Protein AF-A0A7V8Z709-F1 (afdb_monomer)

Nearest PDB structures (foldseek):
  8rfg-assembly1_A  TM=5.776E-01  e=7.092E-01  Agrobacterium tumefaciens
  8rf0-assembly1_A  TM=5.542E-01  e=5.476E-01  Agrobacterium tumefaciens
  8rf9-assembly1_A  TM=5.771E-01  e=1.541E+00  Agrobacterium tumefaciens
  7tyi-assembly1_R  TM=4.928E-01  e=3.712E+00  Homo sapiens
  6niy-assembly1_R  TM=4.920E-01  e=7.657E+00  Homo sapiens

Radius of gyration: 14.83 Å; Cα contacts (8 Å, |Δi|>4): 113; chains: 1; bounding box: 32×24×48 Å

Sequence (116 aa):
MSEILHRITSYLLIALGIVHTSLTPVFMSRLSPGAMWFAGAGLAMVVLGFLNVCLRRDAGRDRVVRLLCHVANVVFTMFGGLTAFVINEPQGYFGLVLLSVLTVTSFTFVKRRSEE

Solvent-accessible surface area (backbone atoms only — not comparable to full-atom values): 5894 Å² total; per-residue (Å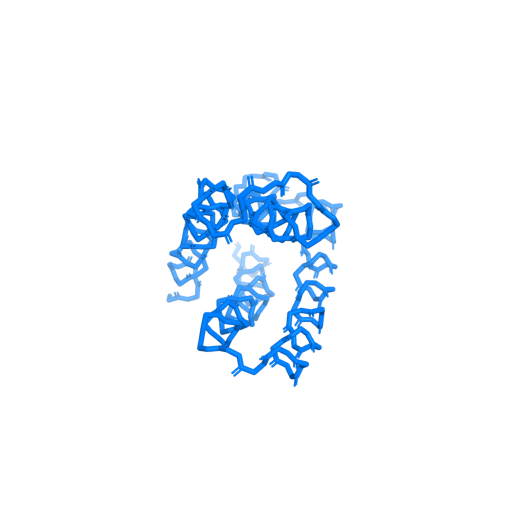²): 109,54,58,61,50,33,53,51,38,25,52,51,36,28,52,50,10,50,52,41,32,70,43,27,65,78,78,30,89,53,98,40,75,67,31,51,49,47,25,47,53,10,50,49,32,30,53,53,17,50,42,52,52,42,44,74,43,77,59,31,73,40,67,64,52,38,50,53,38,52,52,49,33,52,53,51,30,52,52,32,48,54,47,26,70,71,68,69,42,74,70,37,51,54,52,31,52,48,35,46,52,37,36,57,24,57,57,57,42,53,55,56,64,75,76,109

Structure (mmCIF, N/CA/C/O backbone):
data_AF-A0A7V8Z709-F1
#
_entry.id   AF-A0A7V8Z709-F1
#
loop_
_atom_site.group_PDB
_atom_site.id
_atom_site.type_symbol
_atom_site.label_atom_id
_atom_site.label_alt_id
_atom_site.label_comp_id
_atom_site.label_asym_id
_atom_site.label_entity_id
_atom_site.label_seq_id
_atom_site.pdbx_PDB_ins_code
_atom_site.Cartn_x
_atom_site.Cartn_y
_atom_site.Cartn_z
_atom_site.occupancy
_atom_site.B_iso_or_equiv
_atom_site.auth_seq_id
_atom_site.auth_comp_id
_atom_site.auth_asym_id
_atom_site.auth_atom_id
_atom_site.pdbx_PDB_model_num
ATOM 1 N N . MET A 1 1 ? 1.840 -1.246 20.440 1.00 71.81 1 MET A N 1
ATOM 2 C CA . MET A 1 1 ? 2.743 -1.659 19.343 1.00 71.81 1 MET A CA 1
ATOM 3 C C . MET A 1 1 ? 2.038 -1.676 17.988 1.00 71.81 1 MET A C 1
ATOM 5 O O . MET A 1 1 ? 2.504 -0.968 17.106 1.00 71.81 1 MET A O 1
ATOM 9 N N . SER A 1 2 ? 0.910 -2.386 17.824 1.00 85.38 2 SER A N 1
ATOM 10 C CA . SER A 1 2 ? 0.164 -2.451 16.547 1.00 85.38 2 SER A CA 1
ATOM 11 C C . SER A 1 2 ? -0.216 -1.082 15.977 1.00 85.38 2 SER A C 1
ATOM 13 O O . SER A 1 2 ? -0.049 -0.865 14.786 1.00 85.38 2 SER A O 1
ATOM 15 N N . GLU A 1 3 ? -0.650 -0.134 16.811 1.00 88.88 3 GLU A N 1
ATOM 16 C CA . GLU A 1 3 ? -1.048 1.197 16.334 1.00 88.88 3 GLU A CA 1
ATOM 17 C C . GLU A 1 3 ? 0.130 2.037 15.806 1.00 88.88 3 GLU A C 1
ATOM 19 O O . GLU A 1 3 ? 0.022 2.680 14.763 1.00 88.88 3 GLU A O 1
ATOM 24 N N . ILE A 1 4 ? 1.271 2.017 16.507 1.00 92.69 4 ILE A N 1
ATOM 25 C CA . ILE A 1 4 ? 2.491 2.721 16.079 1.00 92.69 4 ILE A CA 1
ATOM 26 C C . ILE A 1 4 ? 3.016 2.100 14.785 1.00 92.69 4 ILE A C 1
ATOM 28 O O . ILE A 1 4 ? 3.347 2.827 13.853 1.00 92.69 4 ILE A O 1
ATOM 32 N N . LEU A 1 5 ? 3.041 0.766 14.707 1.00 94.94 5 LEU A N 1
ATOM 33 C CA . LEU A 1 5 ? 3.433 0.061 13.492 1.00 94.94 5 LEU A CA 1
ATOM 34 C C . LEU A 1 5 ? 2.502 0.426 12.331 1.00 94.94 5 LEU A C 1
ATOM 36 O O . LEU A 1 5 ? 2.985 0.866 11.297 1.00 94.94 5 LEU A O 1
ATOM 40 N N . HIS A 1 6 ? 1.183 0.366 12.540 1.00 95.50 6 HIS A N 1
ATOM 41 C CA . HIS A 1 6 ? 0.189 0.765 11.544 1.00 95.50 6 HIS A CA 1
ATOM 42 C C . HIS A 1 6 ? 0.430 2.198 11.054 1.00 95.50 6 HIS A C 1
ATOM 44 O O . HIS A 1 6 ? 0.493 2.439 9.855 1.00 95.50 6 HIS A O 1
ATOM 50 N N . ARG A 1 7 ? 0.65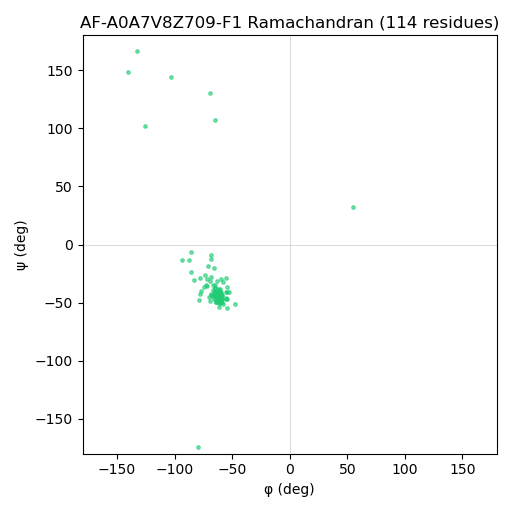9 3.148 11.974 1.00 95.94 7 ARG A N 1
ATOM 51 C CA . ARG A 1 7 ? 0.996 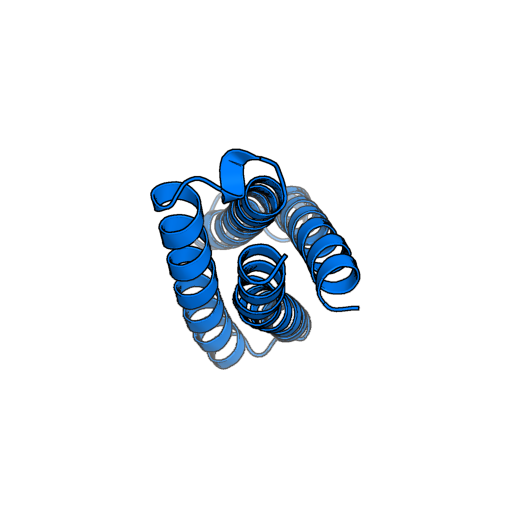4.542 11.646 1.00 95.94 7 ARG A CA 1
ATOM 52 C C . ARG A 1 7 ? 2.201 4.644 10.724 1.00 95.94 7 ARG A C 1
ATOM 54 O O . ARG A 1 7 ? 2.134 5.346 9.719 1.00 95.94 7 ARG A O 1
ATOM 61 N N . ILE A 1 8 ? 3.309 4.028 11.129 1.00 97.31 8 ILE A N 1
ATOM 62 C CA . ILE A 1 8 ? 4.578 4.114 10.411 1.00 97.31 8 ILE A CA 1
ATOM 63 C C . ILE A 1 8 ? 4.405 3.489 9.029 1.00 97.31 8 ILE A C 1
ATOM 65 O O . ILE A 1 8 ? 4.720 4.134 8.035 1.00 97.31 8 ILE A O 1
ATOM 69 N N . THR A 1 9 ? 3.819 2.293 8.952 1.00 96.75 9 THR A N 1
ATOM 70 C CA . THR A 1 9 ? 3.572 1.592 7.691 1.00 96.75 9 THR A CA 1
ATOM 71 C C . THR A 1 9 ? 2.668 2.393 6.752 1.00 96.75 9 THR A C 1
ATOM 73 O O . THR A 1 9 ? 2.991 2.486 5.571 1.00 96.75 9 THR A O 1
ATOM 76 N N . SER A 1 10 ? 1.606 3.047 7.246 1.00 97.25 10 SER A N 1
ATOM 77 C CA . SER A 1 10 ? 0.763 3.919 6.411 1.00 97.25 10 SER A CA 1
ATOM 78 C C . SER A 1 10 ? 1.570 5.048 5.772 1.00 97.25 10 SER A C 1
ATOM 80 O O . SER A 1 10 ? 1.449 5.284 4.574 1.00 97.25 10 SER A O 1
ATOM 82 N N . TYR A 1 11 ? 2.415 5.740 6.545 1.00 98.25 11 TYR A N 1
ATOM 83 C CA . TYR A 1 11 ? 3.226 6.840 6.012 1.00 98.25 11 TYR A CA 1
ATOM 84 C C . TYR A 1 11 ? 4.354 6.362 5.097 1.00 98.25 11 TYR A C 1
ATOM 86 O O . TYR A 1 11 ? 4.627 7.020 4.097 1.00 98.25 11 TYR A O 1
ATOM 94 N N . LEU A 1 12 ? 4.970 5.213 5.389 1.00 97.69 12 LEU A N 1
ATOM 95 C CA . LEU A 1 12 ? 5.954 4.597 4.498 1.00 97.69 12 LEU A CA 1
ATOM 96 C C . LEU A 1 12 ? 5.328 4.207 3.158 1.00 97.69 12 LEU A C 1
ATOM 98 O O . LEU A 1 12 ? 5.946 4.434 2.123 1.00 97.69 12 LEU A O 1
ATOM 102 N N . LEU A 1 13 ? 4.097 3.685 3.157 1.00 97.69 13 LEU A N 1
ATOM 103 C CA . LEU A 1 13 ? 3.387 3.350 1.924 1.00 97.69 13 LEU A CA 1
ATOM 104 C C . LEU A 1 13 ? 3.067 4.604 1.094 1.00 97.69 13 LEU A C 1
ATOM 106 O O . LEU A 1 13 ? 3.261 4.596 -0.119 1.00 97.69 13 LEU A O 1
ATOM 110 N N . ILE A 1 14 ? 2.650 5.700 1.741 1.00 98.50 14 ILE A N 1
ATOM 111 C CA . ILE A 1 14 ? 2.449 6.996 1.069 1.00 98.50 14 ILE A CA 1
ATOM 112 C C . ILE A 1 14 ? 3.767 7.492 0.465 1.00 98.50 14 ILE A C 1
ATOM 114 O O . ILE A 1 14 ? 3.805 7.856 -0.708 1.00 98.50 14 ILE A O 1
ATOM 118 N N . ALA A 1 15 ? 4.851 7.488 1.245 1.00 97.75 15 ALA A N 1
ATOM 119 C CA . ALA A 1 15 ? 6.162 7.936 0.785 1.00 97.75 15 ALA A CA 1
ATOM 120 C C . ALA A 1 15 ? 6.660 7.098 -0.402 1.00 97.75 15 ALA A C 1
ATOM 122 O O . ALA A 1 15 ? 7.100 7.658 -1.405 1.00 97.75 15 ALA A O 1
ATOM 123 N N . LEU A 1 16 ? 6.520 5.771 -0.326 1.00 95.75 16 LEU A N 1
ATOM 124 C CA . LEU A 1 16 ? 6.854 4.862 -1.419 1.00 95.75 16 LEU A CA 1
ATOM 125 C C . LEU A 1 16 ? 6.013 5.159 -2.664 1.00 95.75 16 LEU A C 1
ATOM 127 O O . LEU A 1 16 ? 6.567 5.250 -3.754 1.00 95.75 16 LEU A O 1
ATOM 131 N N . GLY A 1 17 ? 4.705 5.377 -2.510 1.00 97.31 17 GLY A N 1
ATOM 132 C CA . GLY A 1 17 ? 3.815 5.751 -3.608 1.00 97.31 17 GLY A CA 1
ATOM 133 C C . GLY A 1 17 ? 4.206 7.060 -4.295 1.00 97.31 17 GLY A C 1
ATOM 134 O O . GLY A 1 17 ? 4.216 7.132 -5.527 1.00 97.31 17 GLY A O 1
ATOM 135 N N . ILE A 1 18 ? 4.606 8.071 -3.518 1.00 98.19 18 ILE A N 1
ATOM 136 C CA . ILE A 1 18 ? 5.112 9.346 -4.043 1.00 98.19 18 ILE A CA 1
ATOM 137 C C . ILE A 1 18 ? 6.411 9.124 -4.818 1.00 98.19 18 ILE A C 1
ATOM 139 O O . ILE A 1 18 ? 6.513 9.569 -5.957 1.00 98.19 18 ILE A O 1
ATOM 143 N N . VAL A 1 19 ? 7.385 8.411 -4.243 1.00 96.12 19 VAL A N 1
ATOM 144 C CA . VAL A 1 19 ? 8.661 8.105 -4.913 1.00 96.12 19 VAL A CA 1
ATOM 145 C C . VAL A 1 19 ? 8.419 7.337 -6.212 1.00 96.12 19 VAL A C 1
ATOM 147 O O . VAL A 1 19 ? 8.940 7.713 -7.258 1.00 96.12 19 VAL A O 1
ATOM 150 N N . HIS A 1 20 ? 7.577 6.307 -6.172 1.00 93.50 20 HIS A N 1
ATOM 151 C CA . HIS A 1 20 ? 7.248 5.475 -7.324 1.00 93.50 20 HIS A CA 1
ATOM 152 C C . HIS A 1 20 ? 6.574 6.288 -8.438 1.00 93.50 20 HIS A C 1
ATOM 154 O O . HIS A 1 20 ? 6.928 6.165 -9.605 1.00 93.50 20 HIS A O 1
ATOM 160 N N . THR A 1 21 ? 5.649 7.185 -8.091 1.00 96.62 21 THR A N 1
ATOM 161 C CA . THR A 1 21 ? 4.985 8.046 -9.079 1.00 96.62 21 THR A CA 1
ATOM 162 C C . THR A 1 21 ? 5.959 9.072 -9.662 1.00 96.62 21 THR A C 1
ATOM 164 O O . THR A 1 21 ? 6.070 9.186 -10.882 1.00 96.62 21 THR A O 1
ATOM 167 N N . SER A 1 22 ? 6.715 9.771 -8.814 1.00 96.75 22 SER A N 1
ATOM 168 C CA . SER A 1 22 ? 7.634 10.843 -9.218 1.00 96.75 22 SER A CA 1
ATOM 169 C C . SER A 1 22 ? 8.847 10.351 -10.005 1.00 96.75 22 SER A C 1
ATOM 171 O O . SER A 1 22 ? 9.375 11.095 -10.828 1.00 96.75 22 SER A O 1
ATOM 173 N N . LEU A 1 2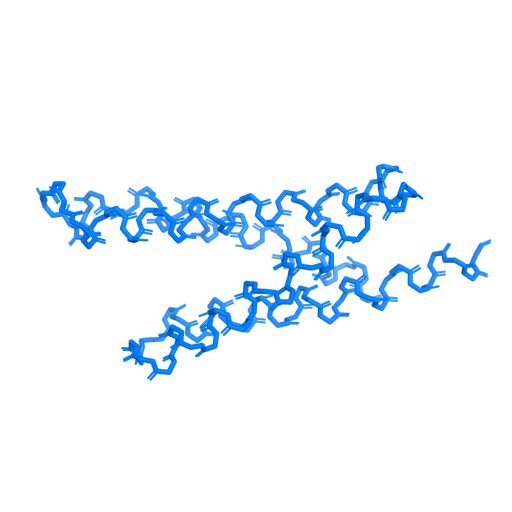3 ? 9.288 9.108 -9.787 1.00 95.19 23 LEU A N 1
ATOM 174 C CA . LEU A 1 23 ? 10.380 8.504 -10.552 1.00 95.19 23 LEU A CA 1
ATOM 175 C C . LEU A 1 23 ? 9.920 7.843 -11.858 1.00 95.19 23 LEU A C 1
ATOM 177 O O . LEU A 1 23 ? 10.766 7.465 -12.665 1.00 95.19 23 LEU A O 1
ATOM 181 N N . THR A 1 24 ? 8.612 7.753 -12.125 1.00 94.06 24 THR A N 1
ATOM 182 C CA . THR A 1 24 ? 8.093 7.255 -13.412 1.00 94.06 24 THR A CA 1
ATOM 183 C C . THR A 1 24 ? 8.777 7.898 -14.629 1.00 94.06 24 THR A C 1
ATOM 185 O O . THR A 1 24 ? 9.265 7.140 -15.459 1.00 94.06 24 THR A O 1
ATOM 188 N N . PRO A 1 25 ? 8.888 9.239 -14.768 1.00 92.75 25 PRO A N 1
ATOM 189 C CA . PRO A 1 25 ? 9.547 9.850 -15.929 1.00 92.75 25 PRO A CA 1
ATOM 190 C C . PRO A 1 25 ? 11.055 9.566 -16.012 1.00 92.75 25 PRO A C 1
ATOM 192 O O . PRO A 1 25 ? 11.637 9.691 -17.085 1.00 92.75 25 PRO A O 1
ATOM 195 N N . VAL A 1 26 ? 11.691 9.187 -14.897 1.00 93.50 26 VAL A N 1
ATOM 196 C CA . VAL A 1 26 ? 13.115 8.819 -14.860 1.00 93.50 26 VAL A CA 1
ATOM 197 C C . VAL A 1 26 ? 13.313 7.404 -15.407 1.00 93.50 26 VAL A C 1
ATOM 199 O O . VAL A 1 26 ? 14.229 7.171 -16.190 1.00 93.50 26 VAL A O 1
ATOM 202 N N . PHE A 1 27 ? 12.440 6.465 -15.031 1.00 89.81 27 PHE A N 1
ATOM 203 C CA . PHE A 1 27 ? 12.516 5.069 -15.479 1.00 89.81 27 PHE A CA 1
ATOM 204 C C . PHE A 1 27 ? 11.827 4.816 -16.826 1.00 89.81 27 PHE A C 1
ATOM 206 O O . PHE A 1 27 ? 12.165 3.864 -17.524 1.00 89.81 27 PHE A O 1
ATOM 213 N N . MET A 1 28 ? 10.864 5.657 -17.204 1.00 90.75 28 MET A N 1
ATOM 214 C CA . MET A 1 28 ? 10.050 5.509 -18.408 1.00 90.75 28 MET A CA 1
ATOM 215 C C . MET A 1 28 ? 10.143 6.784 -19.244 1.00 90.75 28 MET A C 1
ATOM 217 O O . MET A 1 28 ? 9.476 7.781 -18.980 1.00 90.75 28 MET A O 1
ATOM 221 N N . SER A 1 29 ? 10.956 6.732 -20.298 1.00 86.50 29 SER A N 1
ATOM 222 C CA . SER A 1 29 ? 11.274 7.887 -21.151 1.00 86.50 29 SER A CA 1
ATOM 223 C C . SER A 1 29 ? 10.104 8.398 -22.000 1.00 86.50 29 SER A C 1
ATOM 225 O O . SER A 1 29 ? 10.190 9.473 -22.592 1.00 86.50 29 SER A O 1
ATOM 227 N N . ARG A 1 30 ? 9.014 7.631 -22.102 1.00 92.69 30 ARG A N 1
ATOM 228 C CA . ARG A 1 30 ? 7.817 7.975 -22.877 1.00 92.69 30 ARG A CA 1
ATOM 229 C C . ARG A 1 30 ? 6.569 7.556 -22.120 1.00 92.69 30 ARG A C 1
ATOM 231 O O . ARG A 1 30 ? 6.570 6.530 -21.438 1.00 92.69 30 ARG A O 1
ATOM 238 N N . LEU A 1 31 ? 5.486 8.310 -22.309 1.00 9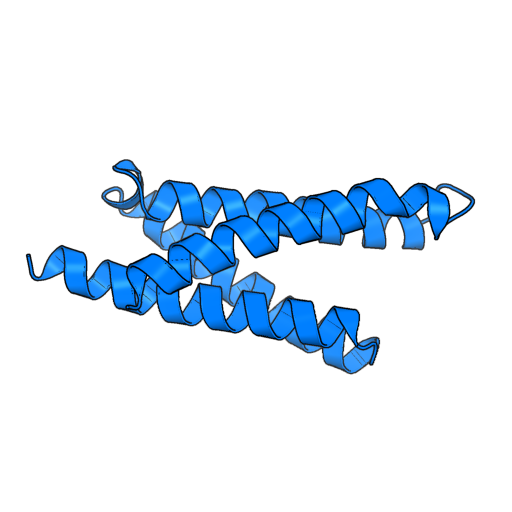3.19 31 LEU A N 1
ATOM 239 C CA . LEU A 1 31 ? 4.172 7.905 -21.828 1.00 93.19 31 LEU A CA 1
ATOM 240 C C . LEU A 1 31 ? 3.743 6.640 -22.580 1.00 93.19 31 LEU A C 1
ATOM 242 O O . LEU A 1 31 ? 3.443 6.671 -23.771 1.00 93.19 31 LEU A O 1
ATOM 246 N N . SER A 1 32 ? 3.781 5.517 -21.876 1.00 95.50 32 SER A N 1
ATOM 247 C CA . SER A 1 32 ? 3.461 4.187 -22.380 1.00 95.50 32 SER A CA 1
ATOM 248 C C . SER A 1 32 ? 2.520 3.482 -21.400 1.00 95.50 32 SER A C 1
ATOM 250 O O . SER A 1 32 ? 2.402 3.918 -20.249 1.00 95.50 32 SER A O 1
ATOM 252 N N . PRO A 1 33 ? 1.885 2.365 -21.792 1.00 95.00 33 PRO A N 1
ATOM 253 C CA . PRO A 1 33 ? 1.114 1.550 -20.856 1.00 95.00 33 PRO A CA 1
ATOM 254 C C . PRO A 1 33 ? 1.929 1.122 -19.625 1.00 95.00 33 PRO A C 1
ATOM 256 O O . PRO A 1 33 ? 1.411 1.138 -18.513 1.00 95.00 33 PRO A O 1
ATOM 259 N N . GLY A 1 34 ? 3.224 0.828 -19.797 1.00 92.94 34 GLY A N 1
ATOM 260 C CA . GLY A 1 34 ? 4.131 0.516 -18.688 1.00 92.94 34 GLY A CA 1
ATOM 261 C C . GLY A 1 34 ? 4.378 1.710 -17.762 1.00 92.94 34 GLY A C 1
ATOM 262 O O . GLY A 1 34 ? 4.377 1.552 -16.544 1.00 92.94 34 GLY A O 1
ATOM 263 N N . ALA A 1 35 ? 4.506 2.919 -18.319 1.00 94.19 35 ALA A N 1
ATOM 264 C CA . ALA A 1 35 ? 4.614 4.145 -17.529 1.00 94.19 35 ALA A CA 1
ATOM 265 C C . ALA A 1 35 ? 3.332 4.425 -16.732 1.00 94.19 35 ALA A C 1
ATOM 267 O O . ALA A 1 35 ? 3.401 4.744 -15.548 1.00 94.19 35 ALA A O 1
ATOM 268 N N . MET A 1 36 ? 2.161 4.253 -17.356 1.00 95.69 36 MET A N 1
ATOM 269 C CA . MET A 1 36 ? 0.870 4.394 -16.677 1.00 95.69 36 MET A CA 1
ATOM 270 C C . MET A 1 36 ? 0.685 3.350 -15.578 1.00 95.69 36 MET A C 1
ATOM 272 O O . MET A 1 36 ? 0.185 3.685 -14.511 1.00 95.69 36 MET A O 1
ATOM 276 N N . TRP A 1 37 ? 1.112 2.108 -15.810 1.00 92.56 37 TRP A N 1
ATOM 277 C CA . TRP A 1 37 ? 1.094 1.059 -14.795 1.00 92.56 37 TRP A CA 1
ATOM 278 C C . TRP A 1 37 ? 1.990 1.407 -13.604 1.00 92.56 37 TRP A C 1
ATOM 280 O O . TRP A 1 37 ? 1.550 1.338 -12.458 1.00 92.56 37 TRP A O 1
ATOM 290 N N . PHE A 1 38 ? 3.226 1.836 -13.870 1.00 92.75 38 PHE A N 1
ATOM 291 C CA . PHE A 1 38 ? 4.188 2.198 -12.834 1.00 92.75 38 PHE A CA 1
ATOM 292 C C . PHE A 1 38 ? 3.695 3.398 -12.007 1.00 92.75 38 PHE A C 1
ATOM 294 O O . PHE A 1 38 ? 3.618 3.319 -10.781 1.00 92.75 38 PHE A O 1
ATOM 301 N N . ALA A 1 39 ? 3.261 4.480 -12.656 1.00 96.06 39 ALA A N 1
ATOM 302 C CA . ALA A 1 39 ? 2.665 5.622 -11.962 1.00 96.06 39 ALA A CA 1
ATOM 303 C C . ALA A 1 39 ? 1.372 5.240 -11.223 1.00 96.06 39 ALA A C 1
ATOM 305 O O . ALA A 1 39 ? 1.165 5.647 -10.082 1.00 96.06 39 ALA A O 1
ATOM 306 N N . GLY A 1 40 ? 0.516 4.430 -11.847 1.00 96.25 40 GLY A N 1
ATOM 307 C CA . GLY A 1 40 ? -0.758 3.983 -11.289 1.00 96.25 40 GLY A CA 1
ATOM 308 C C . GLY A 1 40 ? -0.592 3.156 -10.017 1.00 96.25 40 GLY A C 1
ATOM 309 O O . GLY A 1 40 ? -1.303 3.394 -9.043 1.00 96.25 40 GLY A O 1
ATOM 310 N N . ALA A 1 41 ? 0.391 2.252 -9.977 1.00 94.75 41 ALA A N 1
ATOM 311 C CA . ALA A 1 41 ? 0.750 1.521 -8.764 1.00 94.75 41 ALA A CA 1
ATOM 312 C C . ALA A 1 41 ? 1.194 2.479 -7.645 1.00 94.75 41 ALA A C 1
ATOM 314 O O . ALA A 1 41 ? 0.755 2.346 -6.501 1.00 94.75 41 ALA A O 1
ATOM 315 N N . GLY A 1 42 ? 1.999 3.492 -7.985 1.00 96.50 42 GLY A N 1
ATOM 316 C CA . GLY A 1 42 ? 2.401 4.556 -7.065 1.00 96.50 42 GLY A CA 1
ATOM 317 C C . GLY A 1 42 ? 1.215 5.324 -6.477 1.00 96.50 42 GLY A C 1
ATOM 318 O O . GLY A 1 42 ? 1.082 5.433 -5.257 1.00 96.50 42 GLY A O 1
ATOM 319 N N . LEU A 1 43 ? 0.308 5.795 -7.331 1.00 98.06 43 LEU A N 1
ATOM 320 C CA . LEU A 1 43 ? -0.902 6.509 -6.917 1.00 98.06 43 LEU A CA 1
ATOM 321 C C . LEU A 1 43 ? -1.820 5.639 -6.051 1.00 98.06 43 LEU A C 1
ATOM 323 O O . LEU A 1 43 ? -2.348 6.111 -5.044 1.00 98.06 43 LEU A O 1
ATOM 327 N N . ALA A 1 44 ? -1.971 4.360 -6.393 1.00 97.38 44 ALA A N 1
ATOM 328 C CA . ALA A 1 44 ? -2.753 3.422 -5.602 1.00 97.38 44 ALA A CA 1
ATOM 329 C C . ALA A 1 44 ? -2.179 3.236 -4.186 1.00 97.38 44 ALA A C 1
ATOM 331 O O . ALA A 1 44 ? -2.936 3.243 -3.214 1.00 97.38 44 ALA A O 1
ATOM 332 N N . MET A 1 45 ? -0.849 3.153 -4.050 1.00 97.94 45 MET A N 1
ATOM 333 C CA . MET A 1 45 ? -0.178 3.113 -2.743 1.00 97.94 45 MET A CA 1
ATOM 334 C C . MET A 1 45 ? -0.458 4.373 -1.912 1.00 97.94 45 MET A C 1
ATOM 336 O O . MET A 1 45 ? -0.754 4.267 -0.721 1.00 97.94 45 MET A O 1
ATOM 340 N N . VAL A 1 46 ? -0.433 5.559 -2.533 1.00 98.44 46 VAL A N 1
ATOM 341 C CA . VAL A 1 46 ? -0.769 6.826 -1.858 1.00 98.44 46 VAL A CA 1
ATOM 342 C C . VAL A 1 46 ? -2.209 6.810 -1.343 1.00 98.44 46 VAL A C 1
ATOM 344 O O . VAL A 1 46 ? -2.444 7.087 -0.165 1.00 98.44 46 VAL A O 1
ATOM 347 N N . VAL A 1 47 ? -3.170 6.449 -2.197 1.00 98.19 47 VAL A N 1
ATOM 348 C CA . VAL A 1 47 ? -4.594 6.387 -1.830 1.00 98.19 47 VAL A CA 1
ATOM 349 C C . VAL A 1 47 ? -4.824 5.388 -0.697 1.00 98.19 47 VAL A C 1
ATOM 351 O O . VAL A 1 47 ? -5.476 5.720 0.295 1.00 98.19 47 VAL A O 1
ATOM 354 N N . LEU A 1 48 ? -4.251 4.187 -0.797 1.00 98.31 48 LEU A N 1
ATOM 355 C CA . LEU A 1 48 ? -4.389 3.158 0.230 1.00 98.31 48 LEU A CA 1
ATOM 356 C C . LEU A 1 48 ? -3.770 3.592 1.565 1.00 98.31 48 LEU A C 1
ATOM 358 O O . LEU A 1 48 ? -4.355 3.376 2.629 1.00 98.31 48 LEU A O 1
ATOM 362 N N . GLY A 1 49 ? -2.610 4.246 1.526 1.00 97.88 49 GLY A N 1
ATOM 363 C CA . GLY A 1 49 ? -1.972 4.799 2.714 1.00 97.88 49 GLY A CA 1
ATOM 364 C C . GLY A 1 49 ? -2.842 5.853 3.404 1.00 97.88 49 GLY A C 1
ATOM 365 O O . GLY A 1 49 ? -3.041 5.783 4.620 1.00 97.88 49 GLY A O 1
ATOM 366 N N . PHE A 1 50 ? -3.440 6.780 2.647 1.00 98.12 50 PHE A N 1
ATOM 367 C CA . PHE A 1 50 ? -4.374 7.767 3.199 1.00 98.12 50 PHE A CA 1
ATOM 368 C C . PHE A 1 50 ? -5.653 7.136 3.753 1.00 98.12 50 PHE A C 1
ATOM 370 O O . PHE A 1 50 ? -6.116 7.550 4.815 1.00 98.12 50 PHE A O 1
ATOM 377 N N . LEU A 1 51 ? -6.185 6.093 3.114 1.00 97.06 51 LEU A N 1
ATOM 378 C CA . LEU A 1 51 ? -7.344 5.361 3.626 1.00 97.06 51 LEU A CA 1
ATOM 379 C C . LEU A 1 51 ? -7.060 4.745 5.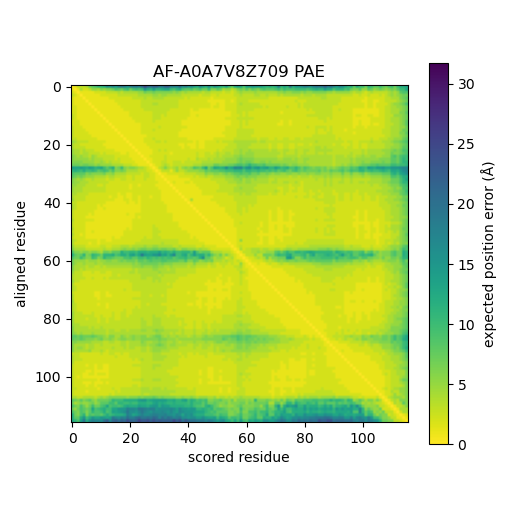008 1.00 97.06 51 LEU A C 1
ATOM 381 O O . LEU A 1 51 ? -7.892 4.818 5.915 1.00 97.06 51 LEU A O 1
ATOM 385 N N . ASN A 1 52 ? -5.843 4.238 5.219 1.00 97.25 52 ASN A N 1
ATOM 386 C CA . ASN A 1 52 ? -5.401 3.755 6.527 1.00 97.25 52 ASN A CA 1
ATOM 387 C C . ASN A 1 52 ? -5.152 4.897 7.534 1.00 97.25 52 ASN A C 1
ATOM 389 O O . ASN A 1 52 ? -5.376 4.726 8.731 1.00 97.25 52 ASN A O 1
ATOM 393 N N . VAL A 1 53 ? -4.761 6.096 7.087 1.00 96.69 53 VAL A N 1
ATOM 394 C CA . VAL A 1 53 ? -4.741 7.289 7.957 1.00 96.69 53 VAL A CA 1
ATOM 395 C C . VAL A 1 53 ? -6.159 7.654 8.413 1.00 96.69 53 VAL A C 1
ATOM 397 O O . VAL A 1 53 ? -6.361 7.904 9.604 1.00 96.69 53 VAL A O 1
ATOM 400 N N . CYS A 1 54 ? -7.146 7.631 7.512 1.00 94.56 54 CYS A N 1
ATOM 401 C CA . CYS A 1 54 ? -8.557 7.853 7.845 1.00 94.56 54 CYS A CA 1
ATOM 402 C C . CYS A 1 54 ? -9.069 6.818 8.854 1.00 94.56 54 CYS A C 1
ATOM 404 O O . CYS A 1 54 ? -9.716 7.194 9.832 1.00 94.56 54 CYS A O 1
ATOM 406 N N . LEU A 1 55 ? -8.707 5.543 8.678 1.00 94.19 55 LEU A N 1
ATOM 407 C CA . LEU A 1 55 ? -9.075 4.456 9.589 1.00 94.19 55 LEU A CA 1
ATOM 408 C C . LEU A 1 55 ? -8.589 4.693 11.031 1.00 94.19 55 LEU A C 1
ATOM 410 O O . LEU A 1 55 ? -9.247 4.293 11.989 1.00 94.19 55 LEU A O 1
ATOM 414 N N . ARG A 1 56 ? -7.445 5.360 11.216 1.00 92.94 56 ARG A N 1
ATOM 415 C CA . ARG A 1 56 ? -6.922 5.690 12.555 1.00 92.94 56 ARG A CA 1
ATOM 416 C C . ARG A 1 56 ? -7.619 6.881 13.210 1.00 92.94 56 ARG A C 1
ATOM 418 O O . ARG A 1 56 ? -7.665 6.975 14.439 1.00 92.94 56 ARG A O 1
ATOM 425 N N . ARG A 1 57 ? -8.126 7.817 12.411 1.00 89.31 57 ARG A N 1
ATOM 426 C CA . ARG A 1 57 ? -8.806 9.031 12.887 1.00 89.31 57 ARG A CA 1
ATOM 427 C C . ARG A 1 57 ? -10.252 8.720 13.290 1.00 89.31 57 ARG A C 1
ATOM 429 O O . ARG A 1 57 ? -10.661 7.558 13.309 1.00 89.31 57 ARG A O 1
ATOM 436 N N . ASP A 1 58 ? -11.020 9.752 13.633 1.00 80.62 58 ASP A N 1
ATOM 437 C CA . ASP A 1 58 ? -12.428 9.607 14.028 1.00 80.62 58 ASP A CA 1
ATOM 438 C C . ASP A 1 58 ? -13.289 8.985 12.925 1.00 80.62 58 ASP A C 1
ATOM 440 O O . ASP A 1 58 ? -14.201 8.218 13.223 1.00 80.62 58 ASP A O 1
ATOM 444 N N . ALA A 1 59 ? -12.929 9.208 11.656 1.00 74.06 59 ALA A N 1
ATOM 445 C CA . ALA A 1 59 ? -13.556 8.551 10.511 1.00 74.06 59 ALA A CA 1
ATOM 446 C C . ALA A 1 59 ? -13.521 7.013 10.609 1.00 74.06 59 ALA A C 1
ATOM 448 O O . ALA A 1 59 ? -14.437 6.354 10.138 1.00 74.06 59 ALA A O 1
ATOM 449 N N . GLY A 1 60 ? -12.535 6.414 11.285 1.00 76.56 60 GLY A N 1
ATOM 450 C CA . GLY A 1 60 ? -12.488 4.967 11.525 1.00 76.56 60 GLY A CA 1
ATOM 451 C C . GLY A 1 60 ? -13.566 4.420 12.470 1.00 76.56 60 GLY A C 1
ATOM 452 O O . GLY A 1 60 ? -13.710 3.202 12.600 1.00 76.56 60 GLY A O 1
ATOM 453 N N . ARG A 1 61 ? -14.339 5.280 13.149 1.00 84.69 61 ARG A N 1
ATOM 454 C CA . ARG A 1 61 ? -15.540 4.859 13.893 1.00 84.69 61 ARG A CA 1
ATOM 455 C C . ARG A 1 61 ? -16.701 4.520 12.959 1.00 84.69 61 ARG A C 1
ATOM 457 O O . ARG A 1 61 ? -17.519 3.668 13.316 1.00 84.69 61 ARG A O 1
ATOM 464 N N . ASP A 1 62 ? -16.720 5.104 11.765 1.00 91.69 62 ASP A N 1
ATOM 465 C CA . ASP A 1 62 ? -17.701 4.809 10.730 1.00 91.69 62 ASP A CA 1
ATOM 466 C C . ASP A 1 62 ? -17.495 3.393 10.159 1.00 91.69 62 ASP A C 1
ATOM 468 O O . ASP A 1 62 ? -16.383 2.980 9.814 1.00 91.69 62 ASP A O 1
ATOM 472 N N . ARG A 1 63 ? -18.582 2.615 10.084 1.00 91.25 63 ARG A N 1
ATOM 473 C CA . ARG A 1 63 ? -18.541 1.216 9.624 1.00 91.25 63 ARG A CA 1
ATOM 474 C C . ARG A 1 63 ? -18.163 1.100 8.148 1.00 91.25 63 ARG A C 1
ATOM 476 O O . ARG A 1 63 ? -17.473 0.148 7.790 1.00 91.25 63 ARG A O 1
ATOM 483 N N . VAL A 1 64 ? -18.594 2.044 7.316 1.00 94.00 64 VAL A N 1
ATOM 484 C CA . VAL A 1 64 ? -18.313 2.065 5.878 1.00 94.00 64 VAL A CA 1
ATOM 485 C C . VAL A 1 64 ? -16.837 2.363 5.648 1.00 94.00 64 VAL A C 1
ATOM 487 O O . VAL A 1 64 ? -16.186 1.630 4.910 1.00 94.00 64 VAL A O 1
ATOM 490 N N . VAL A 1 65 ? -16.269 3.353 6.345 1.00 93.06 65 VAL A N 1
ATOM 491 C CA . VAL A 1 65 ? -14.828 3.662 6.259 1.00 93.06 65 VAL A CA 1
ATOM 492 C C . VAL A 1 65 ? -13.980 2.452 6.653 1.00 93.06 65 VAL A C 1
ATOM 494 O O . VAL A 1 65 ? -13.019 2.122 5.953 1.00 93.06 65 VAL A O 1
ATOM 497 N N . ARG A 1 66 ? -14.349 1.744 7.732 1.00 94.19 66 ARG A N 1
ATOM 498 C CA . ARG A 1 66 ? -13.660 0.504 8.127 1.00 94.19 66 ARG A CA 1
ATOM 499 C C . ARG A 1 66 ? -13.736 -0.569 7.056 1.00 94.19 66 ARG A C 1
ATOM 501 O O . ARG A 1 66 ? -12.707 -1.132 6.690 1.00 94.19 66 ARG A O 1
ATOM 508 N N . LEU A 1 67 ? -14.939 -0.839 6.555 1.00 95.69 67 LEU A N 1
ATOM 509 C CA . LEU A 1 67 ? -15.160 -1.856 5.535 1.00 95.69 67 LEU A CA 1
ATOM 510 C C . LEU A 1 67 ? -14.343 -1.558 4.274 1.00 95.69 67 LEU A C 1
ATOM 512 O O . LEU A 1 67 ? -13.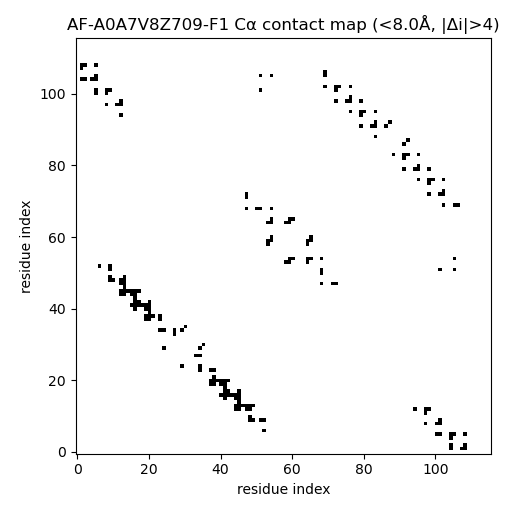608 -2.427 3.814 1.00 95.69 67 LEU A O 1
ATOM 516 N N . LEU A 1 68 ? -14.419 -0.328 3.762 1.00 96.62 68 LEU A N 1
ATOM 517 C CA . LEU A 1 68 ? -13.674 0.095 2.577 1.00 96.62 68 LEU A CA 1
ATOM 518 C C . LEU A 1 68 ? -12.165 -0.043 2.782 1.00 96.62 68 LEU A C 1
ATOM 520 O O . LEU A 1 68 ? -11.479 -0.561 1.906 1.00 96.62 68 LEU A O 1
ATOM 524 N N . CYS A 1 69 ? -11.649 0.360 3.946 1.00 96.88 69 CYS A N 1
ATOM 525 C CA . CYS A 1 69 ? -10.229 0.227 4.258 1.00 96.88 69 CYS A CA 1
ATOM 526 C C . CYS A 1 69 ? -9.778 -1.238 4.313 1.00 96.88 69 CYS A C 1
ATOM 528 O O . CYS A 1 69 ? -8.776 -1.596 3.697 1.00 96.88 69 CYS A O 1
ATOM 530 N N . HIS A 1 70 ? -10.527 -2.108 4.996 1.00 97.19 70 HIS A N 1
ATOM 531 C CA . HIS A 1 70 ? -10.197 -3.532 5.082 1.00 97.19 70 HIS A CA 1
ATOM 532 C C . HIS A 1 70 ? -10.257 -4.225 3.722 1.00 97.19 70 HIS A C 1
ATOM 534 O O . HIS A 1 70 ? -9.326 -4.948 3.371 1.00 97.19 70 HIS A O 1
ATOM 540 N N . VAL A 1 71 ? -11.314 -3.975 2.943 1.00 98.19 71 VAL A N 1
ATOM 541 C CA . VAL A 1 71 ? -11.453 -4.524 1.589 1.00 98.19 71 VAL A CA 1
ATOM 542 C C . VAL A 1 71 ? -10.301 -4.047 0.709 1.00 98.19 71 VAL A C 1
ATOM 544 O O . VAL A 1 71 ? -9.650 -4.872 0.076 1.00 98.19 71 VAL A O 1
ATOM 547 N N . ALA A 1 72 ? -9.987 -2.748 0.719 1.00 98.19 72 ALA A N 1
ATOM 548 C CA . ALA A 1 72 ? -8.880 -2.208 -0.061 1.00 98.19 72 ALA A CA 1
ATOM 549 C C . ALA A 1 72 ? -7.539 -2.838 0.346 1.00 98.19 72 ALA A C 1
ATOM 551 O O . ALA A 1 72 ? -6.817 -3.329 -0.515 1.00 98.19 72 ALA A O 1
ATOM 552 N N . ASN A 1 73 ? -7.225 -2.907 1.642 1.00 98.25 73 ASN A N 1
ATOM 553 C CA . ASN A 1 73 ? -5.998 -3.534 2.146 1.00 98.25 73 ASN A CA 1
ATOM 554 C C . ASN A 1 73 ? -5.852 -4.989 1.673 1.00 98.25 73 ASN A C 1
ATOM 556 O O . ASN A 1 73 ? -4.799 -5.385 1.172 1.00 98.25 73 ASN A O 1
ATOM 560 N N . VAL A 1 74 ? -6.926 -5.773 1.779 1.00 98.44 74 VAL A N 1
ATOM 561 C CA . VAL A 1 74 ? -6.955 -7.175 1.349 1.00 98.44 74 VAL A CA 1
ATOM 562 C C . VAL A 1 74 ? -6.757 -7.292 -0.165 1.00 98.44 74 VAL A C 1
ATOM 564 O O . VAL A 1 74 ? -5.877 -8.030 -0.607 1.00 98.44 74 VAL A O 1
ATOM 567 N N . VAL A 1 75 ? -7.507 -6.524 -0.960 1.00 98.38 75 VAL A N 1
ATOM 568 C CA . VAL A 1 75 ? -7.408 -6.530 -2.429 1.00 98.38 75 VAL A CA 1
ATOM 569 C C . VAL A 1 75 ? -6.010 -6.119 -2.892 1.00 98.38 75 VAL A C 1
ATOM 571 O O . VAL A 1 75 ? -5.401 -6.820 -3.698 1.00 98.38 75 VAL A O 1
ATOM 574 N N . PHE A 1 76 ? -5.461 -5.027 -2.356 1.00 98.00 76 PHE A N 1
ATOM 575 C CA . PHE A 1 76 ? -4.131 -4.549 -2.732 1.00 98.00 76 PHE A CA 1
ATOM 576 C C . PHE A 1 76 ? -3.011 -5.471 -2.259 1.00 98.00 76 PHE A C 1
ATOM 578 O O . PHE A 1 76 ? -2.012 -5.594 -2.959 1.00 98.00 76 PHE A O 1
ATOM 585 N N . THR A 1 77 ? -3.171 -6.168 -1.134 1.00 98.19 77 THR A N 1
ATOM 586 C CA . THR A 1 77 ? -2.199 -7.183 -0.703 1.00 98.19 77 THR A CA 1
ATOM 587 C C . THR A 1 77 ? -2.206 -8.387 -1.637 1.00 98.19 77 THR A C 1
ATOM 589 O O . THR A 1 77 ? -1.136 -8.835 -2.045 1.00 98.19 77 THR A O 1
ATOM 592 N N . MET A 1 78 ? -3.383 -8.880 -2.045 1.00 98.00 78 MET A N 1
ATOM 593 C CA . MET A 1 78 ? -3.469 -9.960 -3.037 1.00 98.00 78 MET A CA 1
ATOM 594 C C . MET A 1 78 ? -2.856 -9.534 -4.372 1.00 98.00 78 MET A C 1
ATOM 596 O O . MET A 1 78 ? -2.018 -10.238 -4.929 1.00 98.00 78 MET A O 1
ATOM 600 N N . PHE A 1 79 ? -3.230 -8.352 -4.859 1.00 96.12 79 PHE A N 1
ATOM 601 C CA . PHE A 1 79 ? -2.710 -7.802 -6.103 1.00 96.12 79 PHE A CA 1
ATOM 602 C C . PHE A 1 79 ? -1.195 -7.554 -6.051 1.00 96.12 79 PHE A C 1
ATOM 604 O O . PHE A 1 79 ? -0.479 -7.879 -6.998 1.00 96.12 79 PHE A O 1
ATOM 611 N N . GLY A 1 80 ? -0.687 -7.042 -4.929 1.00 95.44 80 GLY A N 1
ATOM 612 C CA . GLY A 1 80 ? 0.743 -6.889 -4.675 1.00 95.44 80 GLY A CA 1
ATOM 613 C C . GLY A 1 80 ? 1.473 -8.231 -4.646 1.00 95.44 80 GLY A C 1
ATOM 614 O O . GLY A 1 80 ? 2.561 -8.333 -5.200 1.00 95.44 80 GLY A O 1
ATOM 615 N N . GLY A 1 81 ? 0.858 -9.275 -4.081 1.00 96.69 81 GLY A N 1
ATOM 616 C CA . GLY A 1 81 ? 1.397 -10.636 -4.078 1.00 96.69 81 GLY A CA 1
ATOM 617 C C . GLY A 1 81 ? 1.528 -11.210 -5.488 1.00 96.69 81 GLY A C 1
ATOM 618 O O . GLY A 1 81 ? 2.595 -11.695 -5.860 1.00 96.69 81 GLY A O 1
ATOM 619 N N . LEU A 1 82 ? 0.477 -11.070 -6.302 1.00 96.00 82 LEU A N 1
ATOM 620 C CA . LEU A 1 82 ? 0.504 -11.449 -7.718 1.00 96.00 82 LEU A CA 1
ATOM 621 C C . LEU A 1 82 ? 1.572 -10.666 -8.491 1.00 96.00 82 LEU A C 1
ATOM 623 O O . LEU A 1 82 ? 2.335 -11.243 -9.260 1.00 96.00 82 LEU A O 1
ATOM 627 N N . THR A 1 83 ? 1.666 -9.358 -8.252 1.00 92.38 83 THR A N 1
ATOM 628 C CA . THR A 1 83 ? 2.641 -8.487 -8.919 1.00 92.38 83 THR A CA 1
ATOM 629 C C . THR A 1 83 ? 4.077 -8.856 -8.545 1.00 92.38 83 THR A C 1
ATOM 631 O O . THR A 1 83 ? 4.925 -8.959 -9.428 1.00 92.38 83 THR A O 1
ATOM 634 N N . ALA A 1 84 ? 4.357 -9.099 -7.261 1.00 94.12 84 ALA A N 1
ATOM 635 C CA . ALA A 1 84 ? 5.680 -9.508 -6.792 1.00 94.12 84 ALA A CA 1
ATOM 636 C C . ALA A 1 84 ? 6.096 -10.863 -7.385 1.00 94.12 84 ALA A C 1
ATOM 638 O O . ALA A 1 84 ? 7.238 -11.007 -7.811 1.00 94.12 84 ALA A O 1
ATOM 639 N N . PHE A 1 85 ? 5.157 -11.810 -7.488 1.00 93.56 85 PHE A N 1
ATOM 640 C CA . PHE A 1 85 ? 5.391 -13.119 -8.101 1.00 93.56 85 PHE A CA 1
ATOM 641 C C . PHE A 1 85 ? 5.703 -13.038 -9.603 1.00 93.56 85 PHE A C 1
ATOM 643 O O . PHE A 1 85 ? 6.526 -13.800 -10.103 1.00 93.56 85 PHE A O 1
ATOM 650 N N . VAL A 1 86 ? 5.056 -12.123 -10.332 1.00 93.62 86 VAL A N 1
ATOM 651 C CA . VAL A 1 86 ? 5.276 -11.955 -11.778 1.00 93.62 86 VAL A CA 1
ATOM 652 C C . VAL A 1 86 ? 6.560 -11.174 -12.063 1.00 93.62 86 VAL A C 1
ATOM 654 O O . VAL A 1 86 ? 7.355 -11.589 -12.901 1.00 93.62 86 VAL A O 1
ATOM 657 N N . ILE A 1 87 ? 6.766 -10.043 -11.382 1.00 88.81 87 ILE A N 1
ATOM 658 C CA . ILE A 1 87 ? 7.854 -9.103 -11.692 1.00 88.81 87 ILE A CA 1
ATOM 659 C C . ILE A 1 87 ? 9.184 -9.535 -11.051 1.00 88.81 87 ILE A C 1
ATOM 661 O O . ILE A 1 87 ? 10.230 -9.291 -11.635 1.00 88.81 87 ILE A O 1
ATOM 665 N N . ASN A 1 88 ? 9.161 -10.213 -9.896 1.00 90.38 88 ASN A N 1
ATOM 666 C CA . ASN A 1 88 ? 10.350 -10.732 -9.199 1.00 90.38 88 ASN A CA 1
ATOM 667 C C . ASN A 1 88 ? 11.446 -9.696 -8.887 1.00 90.38 88 ASN A C 1
ATOM 669 O O . ASN A 1 88 ? 12.625 -10.030 -8.813 1.00 90.38 88 ASN A O 1
ATOM 673 N N . GLU A 1 89 ? 11.059 -8.448 -8.633 1.00 89.75 89 GLU A N 1
ATOM 674 C CA . GLU A 1 89 ? 11.992 -7.366 -8.314 1.00 89.75 89 GLU A CA 1
ATOM 675 C C . GLU A 1 89 ? 12.006 -7.034 -6.807 1.00 89.75 89 GLU A C 1
ATOM 677 O O . GLU A 1 89 ? 10.941 -7.039 -6.172 1.00 89.75 89 GLU A O 1
ATOM 682 N N . PRO A 1 90 ? 13.163 -6.667 -6.212 1.00 89.19 90 PRO A N 1
ATOM 683 C CA . PRO A 1 90 ? 13.284 -6.367 -4.780 1.00 89.19 90 PRO A CA 1
ATOM 684 C C . PRO A 1 90 ? 12.280 -5.323 -4.268 1.00 89.19 90 PRO A C 1
ATOM 686 O O . PRO A 1 90 ? 11.687 -5.491 -3.200 1.00 89.19 90 PRO A O 1
ATOM 689 N N . GLN A 1 91 ? 12.034 -4.265 -5.046 1.00 87.25 91 GLN A N 1
ATOM 690 C CA . GLN A 1 91 ? 11.060 -3.222 -4.712 1.00 87.25 91 GLN A CA 1
ATOM 691 C C . GLN A 1 91 ? 9.619 -3.749 -4.641 1.00 87.25 91 GLN A C 1
ATOM 693 O O . GLN A 1 91 ? 8.830 -3.260 -3.831 1.00 87.25 91 GLN A O 1
ATOM 698 N N . GLY A 1 92 ? 9.279 -4.771 -5.435 1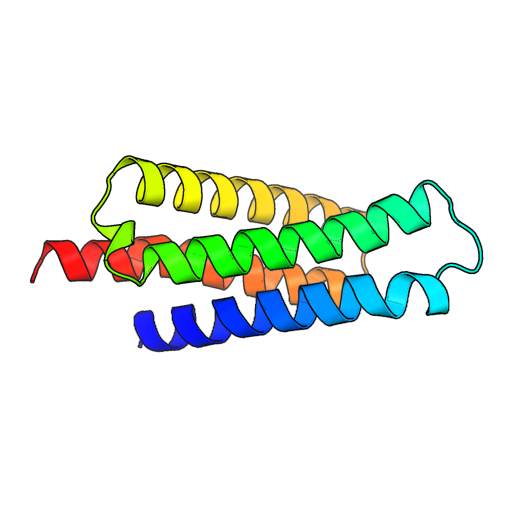.00 90.12 92 GLY A N 1
ATOM 699 C CA . GLY A 1 92 ? 7.970 -5.423 -5.397 1.00 90.12 92 GLY A CA 1
ATOM 700 C C . GLY A 1 92 ? 7.755 -6.182 -4.088 1.00 90.12 92 GLY A C 1
ATOM 701 O O . GLY A 1 92 ? 6.715 -6.033 -3.445 1.00 90.12 92 GLY A O 1
ATOM 702 N N . TYR A 1 93 ? 8.772 -6.920 -3.636 1.00 94.38 93 TYR A N 1
ATOM 703 C CA . TYR A 1 93 ? 8.743 -7.613 -2.345 1.00 94.38 93 TYR A CA 1
ATOM 704 C C . TYR A 1 93 ? 8.672 -6.641 -1.164 1.00 94.38 93 TYR A C 1
ATOM 706 O O . TYR A 1 93 ? 7.903 -6.864 -0.229 1.00 94.38 93 TYR A O 1
ATOM 714 N N . PHE A 1 94 ? 9.415 -5.532 -1.219 1.00 93.56 94 PHE A N 1
ATOM 715 C CA . PHE A 1 94 ? 9.341 -4.493 -0.192 1.00 93.56 94 PHE A CA 1
ATOM 716 C C . PHE A 1 94 ? 7.930 -3.892 -0.082 1.00 93.56 94 PHE A C 1
ATOM 718 O O . PHE A 1 94 ? 7.380 -3.795 1.019 1.00 93.56 94 PHE A O 1
ATOM 725 N N . GLY A 1 95 ? 7.305 -3.561 -1.217 1.00 94.00 95 GLY A N 1
ATOM 726 C CA . GLY A 1 95 ? 5.914 -3.105 -1.258 1.00 94.00 95 GLY A CA 1
ATOM 727 C C . GLY A 1 95 ? 4.939 -4.137 -0.678 1.00 94.00 95 GLY A C 1
ATOM 728 O O . GLY A 1 95 ? 4.089 -3.788 0.141 1.00 94.00 95 GLY A O 1
ATOM 729 N N . LEU A 1 96 ? 5.097 -5.418 -1.025 1.00 96.44 96 LEU A N 1
ATOM 730 C CA . LEU A 1 96 ? 4.267 -6.509 -0.503 1.00 96.44 96 LEU A CA 1
ATOM 731 C C . LEU A 1 96 ? 4.366 -6.657 1.021 1.00 96.44 96 LEU A C 1
ATOM 733 O O . LEU A 1 96 ? 3.347 -6.864 1.686 1.00 96.44 96 LEU A O 1
ATOM 737 N N . VAL A 1 97 ? 5.567 -6.528 1.591 1.00 97.12 97 VAL A N 1
ATOM 738 C CA . VAL A 1 97 ? 5.758 -6.560 3.048 1.00 97.12 97 VAL A CA 1
ATOM 739 C C . VAL A 1 97 ? 5.000 -5.409 3.707 1.00 97.12 97 VAL A C 1
ATOM 741 O O . VAL A 1 97 ? 4.258 -5.644 4.663 1.00 97.12 97 VAL A O 1
ATOM 744 N N . LEU A 1 98 ? 5.113 -4.185 3.178 1.00 96.75 98 LEU A N 1
ATOM 745 C CA . LEU A 1 98 ? 4.368 -3.037 3.704 1.00 96.75 98 LEU A CA 1
ATOM 746 C C . LEU A 1 98 ? 2.853 -3.261 3.632 1.00 96.75 98 LEU A C 1
ATOM 748 O O . LEU A 1 98 ? 2.167 -3.042 4.628 1.00 96.75 98 LEU A O 1
ATOM 752 N N . LEU A 1 99 ? 2.336 -3.742 2.500 1.00 97.81 99 LEU A N 1
ATOM 753 C CA . LEU A 1 99 ? 0.909 -4.031 2.314 1.00 97.81 99 LEU A CA 1
ATOM 754 C C . LEU A 1 99 ? 0.407 -5.107 3.285 1.00 97.81 99 LEU A C 1
ATOM 756 O O . LEU A 1 99 ? -0.642 -4.945 3.911 1.00 97.81 99 LEU A O 1
ATOM 760 N N . SER A 1 100 ? 1.186 -6.170 3.477 1.00 97.75 100 SER A N 1
ATOM 761 C CA . SER A 1 100 ? 0.844 -7.268 4.385 1.00 97.75 100 SER A CA 1
ATOM 762 C C . SER A 1 100 ? 0.806 -6.798 5.840 1.00 97.75 100 SER A C 1
ATOM 764 O O . SER A 1 100 ? -0.169 -7.046 6.554 1.00 97.75 100 SER A O 1
ATOM 766 N N . VAL A 1 101 ? 1.829 -6.051 6.275 1.00 97.06 101 VAL A N 1
ATOM 767 C CA . VAL A 1 101 ? 1.877 -5.458 7.620 1.00 97.06 101 VAL A CA 1
ATOM 768 C C . VAL A 1 101 ? 0.712 -4.492 7.819 1.00 97.06 101 VAL A C 1
ATOM 770 O O . VAL A 1 101 ? 0.049 -4.541 8.858 1.00 97.06 101 VAL A O 1
ATOM 773 N N . LEU A 1 102 ? 0.418 -3.643 6.833 1.00 96.56 102 LEU A N 1
ATOM 774 C CA . LEU A 1 102 ? -0.677 -2.679 6.903 1.00 96.56 102 LEU A CA 1
ATOM 775 C C . LEU A 1 102 ? -2.034 -3.377 7.030 1.00 96.56 102 LEU A C 1
ATOM 777 O O . LEU A 1 102 ? -2.837 -3.014 7.888 1.00 96.56 102 LEU A O 1
ATOM 781 N N . THR A 1 103 ? -2.245 -4.438 6.251 1.00 97.56 103 THR A N 1
ATOM 782 C CA . THR A 1 103 ? -3.462 -5.253 6.281 1.00 97.56 103 THR A CA 1
ATOM 783 C C . THR A 1 103 ? -3.659 -5.901 7.642 1.00 97.56 103 THR A C 1
ATOM 785 O O . THR A 1 103 ? -4.691 -5.676 8.273 1.00 97.56 103 THR A O 1
ATOM 788 N N . VAL A 1 104 ? -2.662 -6.634 8.148 1.00 96.81 104 VAL A N 1
ATOM 789 C CA . VAL A 1 104 ? -2.742 -7.311 9.455 1.00 96.81 104 VAL A CA 1
ATOM 790 C C . VAL A 1 104 ? -2.947 -6.304 10.585 1.00 96.81 104 VAL A C 1
ATOM 792 O O . VAL A 1 104 ? -3.801 -6.485 11.459 1.00 96.81 104 VAL A O 1
ATOM 795 N N . THR A 1 105 ? -2.187 -5.209 10.569 1.00 95.50 105 THR A N 1
ATOM 796 C CA . THR A 1 105 ? -2.321 -4.182 11.601 1.00 95.50 105 THR A CA 1
ATOM 797 C C . THR A 1 105 ? -3.691 -3.513 11.552 1.00 95.50 105 THR A C 1
ATOM 799 O O . THR A 1 105 ? -4.245 -3.281 12.623 1.00 95.50 105 THR A O 1
ATOM 802 N N . SER A 1 106 ? -4.287 -3.318 10.364 1.00 94.62 106 SER A N 1
ATOM 803 C CA . SER A 1 106 ? -5.616 -2.710 10.212 1.00 94.62 106 SER A CA 1
ATOM 804 C C . SER A 1 106 ? -6.702 -3.435 11.013 1.00 94.62 106 SER A C 1
ATOM 806 O O . SER A 1 106 ? -7.509 -2.786 11.671 1.00 94.62 106 SER A O 1
ATOM 808 N N . PHE A 1 107 ? -6.687 -4.771 11.045 1.00 93.19 107 PHE A N 1
ATOM 809 C CA . PHE A 1 107 ? -7.659 -5.557 11.8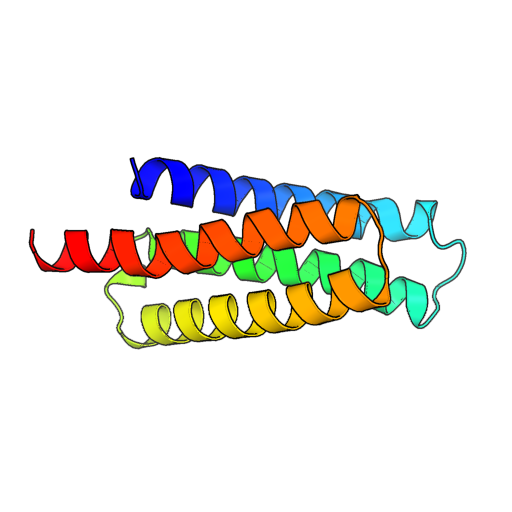12 1.00 93.19 107 PHE A CA 1
ATOM 810 C C . PHE A 1 107 ? -7.353 -5.570 13.314 1.00 93.19 107 PHE A C 1
ATOM 812 O O . PHE A 1 107 ? -8.257 -5.470 14.145 1.00 93.19 107 PHE A O 1
ATOM 819 N N . THR A 1 108 ? -6.075 -5.678 13.680 1.00 89.00 108 THR A N 1
ATOM 820 C CA . THR A 1 108 ? -5.676 -5.830 15.089 1.00 89.00 108 THR A CA 1
ATOM 821 C C . THR A 1 108 ? -5.828 -4.544 15.896 1.00 89.00 108 THR A C 1
ATOM 823 O O . THR A 1 108 ? -6.193 -4.609 17.069 1.00 89.00 108 THR A O 1
ATOM 826 N N . PHE A 1 109 ? -5.585 -3.368 15.305 1.00 81.06 109 PHE A N 1
ATOM 827 C CA . PHE A 1 109 ? -5.750 -2.107 16.035 1.00 81.06 109 PHE A CA 1
ATOM 828 C C . PHE A 1 109 ? -7.228 -1.732 16.216 1.00 81.06 109 PHE A C 1
ATOM 830 O O . PHE A 1 109 ? -7.598 -1.219 17.270 1.00 81.06 109 PHE A O 1
ATOM 837 N N . VAL A 1 110 ? -8.080 -2.009 15.220 1.00 76.44 110 VAL A N 1
ATOM 838 C CA . VAL A 1 110 ? -9.522 -1.729 15.299 1.00 76.44 110 VAL A CA 1
ATOM 839 C C . VAL A 1 110 ? -10.174 -2.571 16.390 1.00 76.44 110 VAL A C 1
ATOM 841 O O . VAL A 1 110 ? -10.949 -2.029 17.174 1.00 76.44 110 VAL A O 1
ATOM 844 N N . LYS A 1 111 ? -9.822 -3.862 16.483 1.00 73.19 111 LYS A N 1
ATOM 845 C CA . LYS A 1 111 ? -10.328 -4.754 17.534 1.00 73.19 111 LYS A CA 1
ATOM 846 C C . LYS A 1 111 ? -10.061 -4.193 18.935 1.00 73.19 111 LYS A C 1
ATOM 848 O O . LYS A 1 111 ? -10.969 -4.138 19.755 1.00 73.19 111 LYS A O 1
ATOM 853 N N . ARG A 1 112 ? -8.843 -3.705 19.181 1.00 70.19 112 ARG A N 1
ATOM 854 C CA . ARG A 1 112 ? -8.476 -3.115 20.475 1.00 70.19 112 ARG A CA 1
ATOM 855 C C . ARG A 1 112 ? -9.320 -1.880 20.815 1.00 70.19 112 ARG A C 1
ATOM 857 O O . ARG A 1 112 ? -9.739 -1.726 21.948 1.00 70.19 112 ARG A O 1
ATOM 864 N N . ARG A 1 113 ? -9.628 -1.037 19.824 1.00 68.62 113 ARG A N 1
ATOM 865 C CA . ARG A 1 113 ? -10.441 0.179 20.011 1.00 68.62 113 ARG A CA 1
ATOM 866 C C . ARG A 1 113 ? -11.926 -0.097 20.279 1.00 68.62 113 ARG A C 1
ATOM 868 O O . ARG A 1 113 ? -12.631 0.813 20.685 1.00 68.62 113 ARG A O 1
ATOM 875 N N . SER A 1 114 ? -12.427 -1.292 19.965 1.00 64.00 114 SER A N 1
ATOM 876 C CA . SER A 1 114 ? -13.803 -1.689 20.307 1.00 64.00 114 SER A CA 1
ATOM 877 C C . SER A 1 114 ? -13.934 -2.311 21.698 1.00 64.00 114 SER A C 1
ATOM 879 O O . SER A 1 114 ? -15.055 -2.496 22.157 1.00 64.00 114 SER A O 1
ATOM 881 N N . GLU A 1 115 ? -12.812 -2.672 22.326 1.00 65.12 115 GLU A N 1
ATOM 882 C CA . GLU A 1 115 ? -12.754 -3.237 23.681 1.00 65.12 115 GLU A CA 1
ATOM 883 C C . GLU A 1 115 ? -12.513 -2.155 24.759 1.00 65.12 115 GLU A C 1
ATOM 885 O O . GLU A 1 115 ? -12.688 -2.439 25.942 1.00 65.12 115 GLU A O 1
ATOM 890 N N . GLU A 1 116 ? -12.126 -0.939 24.351 1.00 57.28 116 GLU A N 1
ATOM 891 C CA . GLU A 1 116 ? -11.947 0.271 25.181 1.00 57.28 116 GLU A CA 1
ATOM 892 C C . GLU A 1 116 ? -13.214 1.144 25.181 1.00 57.28 116 GLU A C 1
ATOM 894 O O . GLU A 1 116 ? -13.569 1.658 26.266 1.00 57.28 116 GLU A O 1
#

Secondary structure (DSSP, 8-state):
-HHHHHHHHHHHHHHHHHHHHHHHHHH-SS--HHHHHHHHHHHHHHHHHHHHHHHHSGGGGSHHHHHHHHHHHHHHHHHHHHHHHHH--HHHHHHHHHHHHHHHHHHHHHHHHHH-

pLDDT: mean 92.48, std 8.0, range [57.28, 98.5]

Foldseek 3Di:
DLVVLLLVLLVVLLVQLVCQLVCLCVVPVDPDPVSCVSNVLSVLSNVLSVLSVCCSDPNVVDPVSLVVNLVSLVVVLVVLVVVCVVVVDPSSVVSNVSSVSNNVSSVVVSVVVVVD

Mean predicted aligned error: 3.65 Å